Protein AF-A0A6B3GGF2-F1 (afdb_monomer_lite)

Structure (mmCIF, N/CA/C/O backbone):
data_AF-A0A6B3GGF2-F1
#
_entry.id   AF-A0A6B3GGF2-F1
#
loop_
_atom_site.group_PDB
_atom_site.id
_atom_site.type_symbol
_atom_site.label_atom_id
_atom_site.label_alt_id
_atom_site.label_comp_id
_atom_site.label_asym_id
_atom_site.label_entity_id
_atom_site.label_seq_id
_atom_site.pdbx_PDB_ins_code
_atom_site.Cartn_x
_atom_site.Cartn_y
_atom_site.Cartn_z
_atom_site.occupancy
_at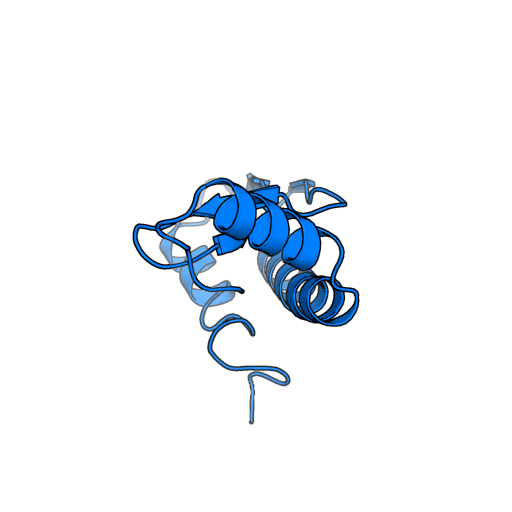om_site.B_iso_or_equiv
_atom_site.auth_seq_id
_atom_site.auth_comp_id
_atom_site.auth_asym_id
_atom_site.auth_atom_id
_atom_site.pdbx_PDB_model_num
ATOM 1 N N . SER A 1 1 ? 5.460 -5.478 -9.719 1.00 94.94 1 SER A N 1
ATOM 2 C CA . SER A 1 1 ? 6.776 -4.780 -9.595 1.00 94.94 1 SER A CA 1
ATOM 3 C C . SER A 1 1 ? 7.570 -4.914 -10.886 1.00 94.94 1 SER A C 1
ATOM 5 O O . SER A 1 1 ? 7.345 -5.877 -11.604 1.00 94.94 1 SER A O 1
ATOM 7 N N . THR A 1 2 ? 8.521 -4.018 -11.182 1.00 97.50 2 THR A N 1
ATOM 8 C CA . THR A 1 2 ? 9.362 -4.105 -12.402 1.00 97.50 2 THR A CA 1
ATOM 9 C C . THR A 1 2 ? 10.798 -3.616 -12.150 1.00 97.50 2 THR A C 1
ATOM 11 O O . THR A 1 2 ? 10.975 -2.721 -11.321 1.00 97.50 2 THR A O 1
ATOM 14 N N . PRO A 1 3 ? 11.841 -4.185 -12.788 1.00 97.94 3 PRO A N 1
ATOM 15 C CA . PRO A 1 3 ? 13.226 -3.771 -12.558 1.00 97.94 3 PRO A CA 1
ATOM 16 C C . PRO A 1 3 ? 13.548 -2.391 -13.137 1.00 97.94 3 PRO A C 1
ATOM 18 O O . PRO A 1 3 ? 13.105 -2.035 -14.234 1.00 97.94 3 PRO A O 1
ATOM 21 N N . ARG A 1 4 ? 14.404 -1.651 -12.426 1.00 98.06 4 ARG A N 1
ATOM 22 C CA . ARG A 1 4 ? 14.981 -0.383 -12.890 1.00 98.06 4 ARG A CA 1
ATOM 23 C C . ARG A 1 4 ? 15.826 -0.589 -14.150 1.00 98.06 4 ARG A C 1
ATOM 25 O O . ARG A 1 4 ? 16.335 -1.683 -14.403 1.00 98.06 4 ARG A O 1
ATOM 32 N N . SER A 1 5 ? 15.996 0.476 -14.925 1.00 98.00 5 SER A N 1
ATOM 33 C CA . SER A 1 5 ? 16.922 0.527 -16.062 1.00 98.00 5 SER A CA 1
ATOM 34 C C . SER A 1 5 ? 17.959 1.637 -15.878 1.00 98.00 5 SER A C 1
ATOM 36 O O . SER A 1 5 ? 17.677 2.663 -15.261 1.00 98.00 5 SER A O 1
ATOM 38 N N . ALA A 1 6 ? 19.163 1.429 -16.419 1.00 97.12 6 ALA A N 1
ATOM 39 C CA . ALA A 1 6 ? 20.180 2.476 -16.523 1.00 97.12 6 ALA A CA 1
ATOM 40 C C . ALA A 1 6 ? 19.850 3.486 -17.638 1.00 97.12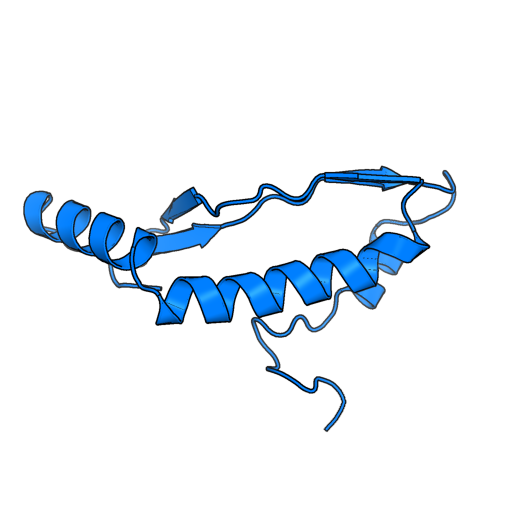 6 ALA A C 1
ATOM 42 O O . ALA A 1 6 ? 20.243 4.647 -17.552 1.00 97.12 6 ALA A O 1
ATOM 43 N N . ASP A 1 7 ? 19.102 3.056 -18.660 1.00 98.19 7 ASP A N 1
ATOM 44 C CA . ASP A 1 7 ? 18.492 3.968 -19.625 1.00 98.19 7 ASP A CA 1
ATOM 45 C C . ASP A 1 7 ? 17.247 4.605 -18.999 1.00 98.19 7 ASP A C 1
ATOM 47 O O . ASP A 1 7 ? 16.272 3.914 -18.695 1.00 98.19 7 ASP A O 1
ATOM 51 N N . LEU A 1 8 ? 17.281 5.930 -18.838 1.00 97.38 8 LEU A N 1
ATOM 52 C CA . LEU A 1 8 ? 16.201 6.713 -18.246 1.00 97.38 8 LEU A CA 1
ATOM 53 C C . LEU A 1 8 ? 14.888 6.581 -19.027 1.00 97.38 8 LEU A C 1
ATOM 55 O O . LEU A 1 8 ? 13.823 6.520 -18.414 1.00 97.38 8 LEU A O 1
ATOM 59 N N . ALA A 1 9 ? 14.945 6.529 -20.360 1.00 98.31 9 ALA A N 1
ATOM 60 C CA . ALA A 1 9 ? 13.737 6.436 -21.172 1.00 98.31 9 ALA A CA 1
A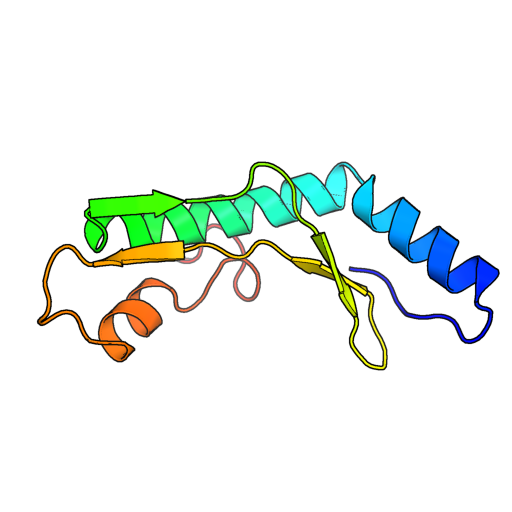TOM 61 C C . ALA A 1 9 ? 13.039 5.088 -20.948 1.00 98.31 9 ALA A C 1
ATOM 63 O O . ALA A 1 9 ? 11.824 5.032 -20.761 1.00 98.31 9 ALA A O 1
ATOM 64 N N . GLU A 1 10 ? 13.813 4.005 -20.912 1.00 98.31 10 GLU A N 1
ATOM 65 C CA . GLU A 1 10 ? 13.312 2.677 -20.566 1.00 98.31 10 GLU A CA 1
ATOM 66 C C . GLU A 1 10 ? 12.823 2.594 -19.117 1.00 98.31 10 GLU A C 1
ATOM 68 O O . GLU A 1 10 ? 11.774 2.012 -18.854 1.00 98.31 10 GLU A O 1
ATOM 73 N N . ASP A 1 11 ? 13.538 3.210 -18.176 1.00 98.19 11 ASP A N 1
ATOM 74 C CA . ASP A 1 11 ? 13.164 3.213 -16.761 1.00 98.19 11 ASP A CA 1
ATOM 75 C C . ASP A 1 11 ? 11.793 3.869 -16.536 1.00 98.19 11 ASP A C 1
ATOM 77 O O . ASP A 1 11 ? 10.947 3.322 -15.827 1.00 98.19 11 ASP A O 1
ATOM 81 N N . VAL A 1 12 ? 11.544 5.001 -17.203 1.00 98.00 12 VAL A N 1
ATOM 82 C CA . VAL A 1 12 ? 10.252 5.703 -17.169 1.00 98.00 12 VAL A CA 1
ATOM 83 C C . VAL A 1 12 ? 9.157 4.885 -17.853 1.00 98.00 12 VAL A C 1
ATOM 85 O O . VAL A 1 12 ? 8.067 4.757 -17.295 1.00 98.00 12 VAL A O 1
ATOM 88 N N . ARG A 1 13 ? 9.432 4.283 -19.022 1.00 98.44 13 ARG A N 1
ATOM 89 C CA . ARG A 1 13 ? 8.460 3.413 -19.712 1.00 98.44 13 ARG A CA 1
ATOM 90 C C . ARG A 1 13 ? 8.021 2.245 -18.834 1.00 98.44 13 ARG A C 1
ATOM 92 O O . ARG A 1 13 ? 6.826 1.968 -18.744 1.00 98.44 13 ARG A O 1
ATOM 99 N N . ARG A 1 14 ? 8.964 1.583 -18.158 1.00 98.38 14 ARG A N 1
ATOM 100 C CA . ARG A 1 14 ? 8.666 0.478 -17.234 1.00 98.38 14 ARG A CA 1
ATOM 101 C C . ARG A 1 14 ? 7.815 0.935 -16.061 1.00 98.38 14 ARG A C 1
ATOM 103 O O . ARG A 1 14 ? 6.850 0.256 -15.722 1.00 98.38 14 ARG A O 1
ATOM 110 N N . ALA A 1 15 ? 8.149 2.078 -15.467 1.00 97.69 15 ALA A N 1
ATOM 111 C CA . ALA A 1 15 ? 7.397 2.639 -14.352 1.00 97.69 15 ALA A CA 1
ATOM 112 C C . ALA A 1 15 ? 5.943 2.955 -14.754 1.00 97.69 15 ALA A C 1
ATOM 114 O O . ALA A 1 15 ? 5.015 2.533 -14.068 1.00 97.69 15 ALA A O 1
ATOM 115 N N . ALA A 1 16 ? 5.743 3.616 -15.901 1.00 97.88 16 ALA A N 1
ATOM 116 C CA . ALA A 1 16 ? 4.413 3.912 -16.438 1.00 97.88 16 ALA A CA 1
ATOM 117 C C . ALA A 1 16 ? 3.620 2.632 -16.748 1.00 97.88 16 ALA A C 1
ATOM 119 O O . ALA A 1 16 ? 2.477 2.495 -16.323 1.00 97.88 16 ALA A O 1
ATOM 120 N N . THR A 1 17 ? 4.264 1.649 -17.386 1.00 98.06 17 THR A N 1
ATOM 121 C CA . THR A 1 17 ? 3.648 0.344 -17.684 1.00 98.06 17 THR A CA 1
ATOM 122 C C . THR A 1 17 ? 3.206 -0.372 -16.406 1.00 98.06 17 THR A C 1
ATOM 124 O O . THR A 1 17 ? 2.122 -0.945 -16.365 1.00 98.06 17 THR A O 1
ATOM 127 N N . LEU A 1 18 ? 4.014 -0.324 -15.339 1.00 98.12 18 LEU A N 1
ATOM 128 C CA . LEU A 1 18 ? 3.644 -0.905 -14.048 1.00 98.12 18 LEU A CA 1
ATOM 129 C C . LEU A 1 18 ? 2.412 -0.212 -13.445 1.00 98.12 18 LEU A C 1
ATOM 131 O O . LEU A 1 18 ? 1.543 -0.892 -12.908 1.00 98.12 18 LEU A O 1
ATOM 135 N N . LEU A 1 19 ? 2.330 1.118 -13.537 1.00 97.38 19 LEU A N 1
ATOM 136 C CA . LEU A 1 19 ? 1.214 1.896 -12.989 1.00 97.38 19 LEU A CA 1
ATOM 137 C C . LEU A 1 19 ? -0.113 1.659 -13.729 1.00 97.38 19 LEU A C 1
ATOM 139 O O . LEU A 1 19 ? -1.176 1.886 -13.155 1.00 97.38 19 LEU A O 1
ATOM 143 N N . GLU A 1 20 ? -0.053 1.185 -14.973 1.00 97.38 20 GLU A N 1
ATOM 144 C CA . GLU A 1 20 ? -1.217 0.879 -15.816 1.00 97.38 20 GLU A CA 1
ATOM 145 C C . GLU A 1 20 ? -1.507 -0.628 -15.938 1.00 97.38 20 GLU A C 1
ATOM 147 O O . GLU A 1 20 ? -2.539 -1.023 -16.484 1.00 97.38 20 GLU A O 1
ATOM 152 N N . SER A 1 21 ? -0.627 -1.489 -15.416 1.00 98.00 21 SER A N 1
ATOM 153 C CA . SER A 1 21 ? -0.781 -2.944 -15.478 1.00 98.00 21 SER A CA 1
ATOM 154 C C . SER A 1 21 ? -2.003 -3.394 -14.680 1.00 98.00 21 SER A C 1
ATOM 156 O O . SER A 1 21 ? -1.984 -3.426 -13.452 1.00 98.00 21 SER A O 1
ATOM 158 N N . VAL A 1 22 ? -3.064 -3.808 -15.381 1.00 97.62 22 VAL A N 1
ATOM 159 C CA . VAL A 1 22 ? -4.301 -4.332 -14.769 1.00 97.62 22 VAL A CA 1
ATOM 160 C C . VAL A 1 22 ? -4.005 -5.479 -13.801 1.00 97.62 22 VAL A C 1
ATOM 162 O O . VAL A 1 22 ? -4.595 -5.547 -12.726 1.00 97.62 22 VAL A O 1
ATOM 165 N N . LYS A 1 23 ? -3.060 -6.353 -14.161 1.00 96.94 23 LYS A N 1
ATOM 166 C CA . LYS A 1 23 ? -2.649 -7.488 -13.333 1.00 96.94 23 LYS A CA 1
ATOM 167 C C . LYS A 1 23 ? -1.993 -7.021 -12.032 1.00 96.94 23 LYS A C 1
ATOM 169 O O . LYS A 1 23 ? -2.448 -7.405 -10.961 1.00 96.94 23 LYS A O 1
ATOM 174 N N . ASP A 1 24 ? -0.959 -6.180 -12.118 1.00 97.38 24 ASP A N 1
ATOM 175 C CA . ASP A 1 24 ? -0.245 -5.697 -10.927 1.00 97.38 24 ASP A CA 1
ATOM 176 C C . ASP A 1 24 ? -1.146 -4.811 -10.051 1.00 97.38 24 ASP A C 1
ATOM 178 O O . ASP A 1 24 ? -1.069 -4.888 -8.829 1.00 97.38 24 ASP A O 1
ATOM 182 N N . LEU A 1 25 ? -2.026 -4.001 -10.652 1.00 97.62 25 LEU A N 1
ATOM 183 C CA . LEU A 1 25 ? -3.007 -3.193 -9.922 1.00 97.62 25 LEU A CA 1
ATOM 184 C C . LEU A 1 25 ? -4.009 -4.065 -9.160 1.00 97.62 25 LEU A C 1
ATOM 186 O O . LEU A 1 25 ? -4.327 -3.755 -8.015 1.00 97.62 25 LEU A O 1
ATOM 190 N N . HIS A 1 26 ? -4.492 -5.150 -9.772 1.00 95.94 26 HIS A N 1
ATOM 191 C CA . HIS A 1 26 ? -5.394 -6.089 -9.110 1.00 95.94 26 HIS A CA 1
ATOM 192 C C . HIS A 1 26 ? -4.698 -6.823 -7.958 1.00 95.94 26 HIS A C 1
ATOM 194 O O . HIS A 1 26 ? -5.221 -6.851 -6.847 1.00 95.94 26 HIS A O 1
ATOM 200 N N . GLU A 1 27 ? -3.495 -7.355 -8.195 1.00 95.12 27 GLU A N 1
ATOM 201 C CA . GLU A 1 27 ? -2.686 -8.008 -7.157 1.00 95.12 27 GLU A CA 1
ATOM 202 C C . GLU A 1 27 ? -2.403 -7.049 -5.985 1.00 95.12 27 GLU A C 1
ATOM 204 O O . GLU A 1 27 ? -2.543 -7.423 -4.822 1.00 95.12 27 GLU A O 1
ATOM 209 N N . HIS A 1 28 ? -2.074 -5.787 -6.277 1.00 96.62 28 HIS A N 1
ATOM 210 C CA . HIS A 1 28 ? -1.861 -4.752 -5.264 1.00 96.62 28 HIS A CA 1
ATOM 211 C C . HIS A 1 28 ? -3.139 -4.417 -4.485 1.00 96.62 28 HIS A C 1
ATOM 213 O O . HIS A 1 28 ? -3.084 -4.260 -3.267 1.00 96.62 28 HIS A O 1
ATOM 219 N N . ALA A 1 29 ? -4.292 -4.336 -5.156 1.00 95.94 29 ALA A N 1
ATOM 220 C CA . ALA A 1 29 ? -5.576 -4.061 -4.509 1.00 95.94 29 ALA A CA 1
ATOM 221 C C . ALA A 1 29 ? -5.944 -5.141 -3.481 1.00 95.94 29 ALA A C 1
ATOM 223 O O . ALA A 1 29 ? -6.331 -4.801 -2.369 1.00 95.94 29 ALA A O 1
ATOM 224 N N . VAL A 1 30 ? -5.713 -6.422 -3.793 1.00 95.06 30 VAL A N 1
ATOM 225 C CA . VAL A 1 30 ? -5.945 -7.529 -2.845 1.00 95.06 30 VAL A CA 1
ATOM 226 C C . VAL A 1 30 ? -5.115 -7.361 -1.566 1.00 95.06 30 VAL A C 1
ATOM 228 O O . VAL A 1 30 ? -5.614 -7.576 -0.461 1.00 95.06 30 VAL A O 1
ATOM 231 N N . VAL A 1 31 ? -3.854 -6.930 -1.689 1.00 95.75 31 VAL A N 1
ATOM 232 C CA . VAL A 1 31 ? -2.999 -6.644 -0.525 1.00 95.75 31 VAL A CA 1
ATOM 233 C C . VAL A 1 31 ? -3.553 -5.474 0.287 1.00 95.75 31 VAL A C 1
ATOM 235 O O . VAL A 1 31 ? -3.623 -5.557 1.513 1.00 95.75 31 VAL A O 1
ATOM 238 N N . VAL A 1 32 ? -3.936 -4.384 -0.381 1.00 96.94 32 VAL A N 1
ATOM 239 C CA . VAL A 1 32 ? -4.478 -3.184 0.274 1.00 96.94 32 VAL A CA 1
ATOM 240 C C . VAL A 1 32 ? -5.780 -3.497 1.009 1.00 96.94 32 VAL A C 1
ATOM 242 O O . VAL A 1 32 ? -5.947 -3.058 2.146 1.00 96.94 32 VAL A O 1
ATOM 245 N N . ASP A 1 33 ? -6.658 -4.301 0.414 1.00 95.00 33 ASP A N 1
ATOM 246 C CA . ASP A 1 33 ? -7.916 -4.723 1.028 1.00 95.00 33 ASP A CA 1
ATOM 247 C C . ASP A 1 33 ? -7.673 -5.554 2.291 1.00 95.00 33 ASP A C 1
ATOM 249 O O . ASP A 1 33 ? -8.319 -5.325 3.315 1.00 95.00 33 ASP A O 1
ATOM 253 N N . ALA A 1 34 ? -6.696 -6.465 2.269 1.00 94.69 34 ALA A N 1
ATOM 254 C CA . ALA A 1 34 ? -6.318 -7.234 3.452 1.00 94.69 34 ALA A CA 1
ATOM 255 C C . ALA A 1 34 ? -5.756 -6.338 4.572 1.00 94.69 34 ALA A C 1
ATOM 257 O O . ALA A 1 34 ? -6.124 -6.501 5.735 1.00 94.69 34 ALA A O 1
ATOM 258 N N . VAL A 1 35 ? -4.915 -5.352 4.231 1.00 95.69 35 VAL A N 1
ATOM 259 C CA . VAL A 1 35 ? -4.404 -4.355 5.192 1.00 95.69 35 VAL A CA 1
ATOM 260 C C . VAL A 1 35 ? -5.549 -3.528 5.780 1.00 95.69 35 VAL A C 1
ATOM 262 O O . VAL A 1 35 ? -5.601 -3.322 6.992 1.00 95.69 35 VAL A O 1
ATOM 265 N N . HIS A 1 36 ? -6.489 -3.084 4.943 1.00 95.69 36 HIS A N 1
ATOM 266 C CA . HIS A 1 36 ? -7.670 -2.350 5.385 1.00 95.69 36 HIS A CA 1
ATOM 267 C C . HIS A 1 36 ? -8.508 -3.180 6.365 1.00 95.69 36 HIS A C 1
ATOM 269 O O . HIS A 1 36 ? -8.836 -2.703 7.450 1.00 95.69 36 HIS A O 1
ATOM 275 N N . GLN A 1 37 ? -8.819 -4.432 6.018 1.00 94.44 37 GLN A N 1
ATOM 276 C CA . GLN A 1 37 ? -9.606 -5.329 6.867 1.00 94.44 37 GLN A CA 1
ATOM 277 C C . GLN A 1 37 ? -8.924 -5.604 8.212 1.00 94.44 37 GLN A C 1
ATOM 279 O O . GLN A 1 37 ? -9.590 -5.550 9.245 1.00 94.44 37 GLN A O 1
ATOM 284 N N . ALA A 1 38 ? -7.608 -5.833 8.214 1.00 94.56 38 ALA A N 1
ATOM 285 C CA . ALA A 1 38 ? -6.841 -6.058 9.437 1.00 94.56 38 ALA A CA 1
ATOM 286 C C . ALA A 1 38 ? -6.858 -4.836 10.375 1.00 94.56 38 ALA A C 1
ATOM 288 O O . ALA A 1 38 ? -6.966 -4.989 11.589 1.00 94.56 38 ALA A O 1
ATOM 289 N N . LEU A 1 39 ? -6.791 -3.616 9.830 1.00 96.31 39 LEU A N 1
ATOM 290 C CA . LEU A 1 39 ? -6.749 -2.382 10.626 1.00 96.31 39 LEU A CA 1
ATOM 291 C C . LEU A 1 39 ? -8.131 -1.833 11.006 1.00 96.31 39 LEU A C 1
ATOM 293 O O . LEU A 1 39 ? -8.237 -1.088 11.981 1.00 96.31 39 LEU A O 1
ATOM 297 N N . ALA A 1 40 ? -9.195 -2.200 10.287 1.00 95.56 40 ALA A N 1
ATOM 298 C CA . ALA A 1 40 ? -10.541 -1.655 10.490 1.00 95.56 40 ALA A CA 1
ATOM 299 C C . ALA A 1 40 ? -11.067 -1.834 11.928 1.00 95.56 40 ALA A C 1
ATOM 301 O O . ALA A 1 40 ? -11.748 -0.953 12.453 1.00 95.56 40 ALA A O 1
ATOM 302 N N . ALA A 1 41 ? -10.722 -2.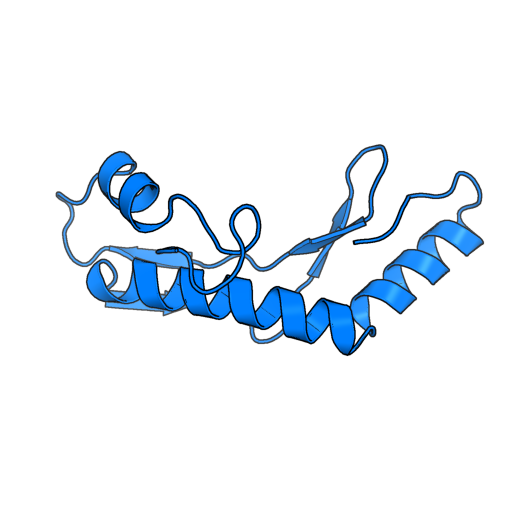938 12.599 1.00 93.75 41 ALA A N 1
ATOM 303 C CA . ALA A 1 41 ? -11.123 -3.178 13.988 1.00 93.75 41 ALA A CA 1
ATOM 304 C C . ALA A 1 41 ? -10.436 -2.225 14.988 1.00 93.75 41 ALA A C 1
ATOM 306 O O . ALA A 1 41 ? -11.013 -1.876 16.023 1.00 93.75 41 ALA A O 1
ATOM 307 N N . HIS A 1 42 ? -9.225 -1.767 14.665 1.00 96.50 42 HIS A N 1
ATOM 308 C CA . HIS A 1 42 ? -8.376 -0.965 15.548 1.00 96.50 42 HIS A CA 1
ATOM 309 C C . HIS A 1 42 ? -8.532 0.544 15.345 1.00 96.50 42 HIS A C 1
ATOM 311 O O . HIS A 1 42 ? -8.152 1.318 16.224 1.00 96.50 42 HIS A O 1
ATOM 317 N N . CYS A 1 43 ? -9.114 0.973 14.225 1.00 97.56 43 CYS A N 1
ATOM 318 C CA . CYS A 1 43 ? -9.242 2.382 13.870 1.00 97.56 43 CYS A CA 1
ATOM 319 C C . CYS A 1 43 ? -10.696 2.875 13.949 1.00 97.56 43 CYS A C 1
ATOM 321 O O . CYS A 1 43 ? -11.645 2.128 13.704 1.00 97.56 43 CYS A O 1
ATOM 323 N N . THR A 1 44 ? -10.887 4.146 14.307 1.00 97.31 44 THR A N 1
ATOM 324 C CA . THR A 1 44 ? -12.171 4.862 14.163 1.00 97.31 44 THR A CA 1
ATOM 325 C C . THR A 1 44 ? -12.343 5.435 12.765 1.00 97.31 44 THR A C 1
ATOM 327 O O . THR A 1 44 ? -13.461 5.481 12.260 1.00 97.31 44 THR A O 1
ATOM 330 N N . GLU A 1 45 ? -11.237 5.827 12.141 1.00 96.69 45 GLU A N 1
ATOM 331 C CA . GLU A 1 45 ? -11.167 6.319 10.771 1.00 96.69 45 GLU A CA 1
ATOM 332 C C . GLU A 1 45 ? -9.972 5.677 10.069 1.00 96.69 45 GLU A C 1
ATOM 334 O O . GLU A 1 45 ? -8.899 5.534 10.661 1.00 96.69 45 GLU A O 1
ATOM 339 N N . LEU A 1 46 ? -10.161 5.289 8.809 1.00 97.25 46 LEU A N 1
ATOM 340 C CA . LEU A 1 46 ? -9.122 4.704 7.975 1.00 97.25 46 LEU A CA 1
ATOM 341 C C . LEU A 1 46 ? -9.231 5.29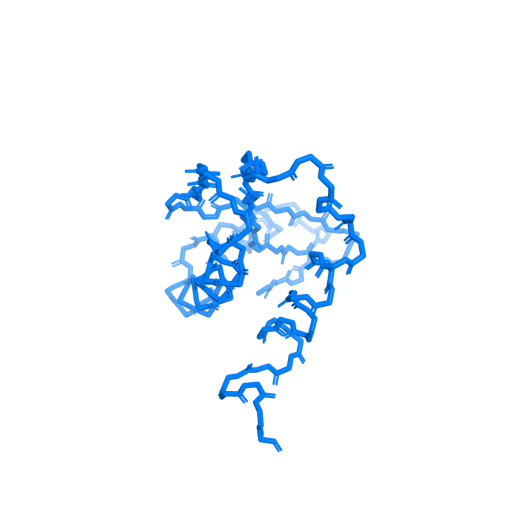2 6.566 1.00 97.25 46 LEU A C 1
ATOM 343 O O . LEU A 1 46 ? -10.270 5.202 5.919 1.00 97.25 46 LEU A O 1
ATOM 347 N N . THR A 1 47 ? -8.152 5.908 6.099 1.00 97.69 47 THR A N 1
ATOM 348 C CA . THR A 1 47 ? -8.029 6.472 4.757 1.00 97.69 47 THR A CA 1
ATOM 349 C C . THR A 1 47 ? -7.165 5.552 3.907 1.00 97.69 47 THR A C 1
ATOM 351 O O . THR A 1 47 ? -5.991 5.316 4.202 1.00 97.69 47 THR A O 1
ATOM 354 N N . VAL A 1 48 ? -7.751 5.058 2.817 1.00 96.75 48 VAL A N 1
ATOM 355 C CA . VAL A 1 48 ? -7.078 4.228 1.816 1.00 96.75 48 VAL A CA 1
ATOM 356 C C . VAL A 1 48 ? -7.183 4.929 0.460 1.00 96.75 48 VAL A C 1
ATOM 358 O O . VAL A 1 48 ? -8.287 5.067 -0.071 1.00 96.75 48 VAL A O 1
ATOM 361 N N . PRO A 1 49 ? -6.066 5.399 -0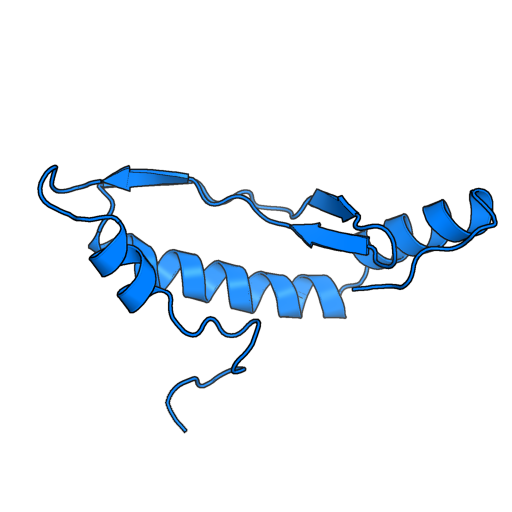.122 1.00 96.06 49 PRO A N 1
ATOM 362 C CA . PRO A 1 49 ? -6.074 5.984 -1.456 1.00 96.06 49 PRO A CA 1
ATOM 363 C C . PRO A 1 49 ? -6.615 5.012 -2.514 1.00 96.06 49 PRO A C 1
ATOM 365 O O . PRO A 1 49 ? -6.186 3.863 -2.588 1.00 96.06 49 PRO A O 1
ATOM 368 N N . ALA A 1 50 ? -7.502 5.500 -3.386 1.00 92.62 50 ALA A N 1
ATOM 369 C CA . ALA A 1 50 ? -8.134 4.689 -4.433 1.00 92.62 50 ALA A CA 1
ATOM 370 C C . ALA A 1 50 ? -7.165 4.212 -5.530 1.00 92.62 50 ALA A C 1
ATOM 372 O O . ALA A 1 50 ? -7.484 3.297 -6.288 1.00 92.62 50 ALA A O 1
ATOM 373 N N . ARG A 1 51 ? -5.997 4.851 -5.660 1.00 94.50 51 ARG A N 1
ATOM 374 C CA . ARG A 1 51 ? -4.952 4.450 -6.605 1.00 94.50 51 ARG A CA 1
ATOM 375 C C . ARG A 1 51 ? -3.594 4.383 -5.915 1.00 94.50 51 ARG A C 1
ATOM 377 O O . ARG A 1 51 ? -3.305 5.248 -5.083 1.00 94.50 51 ARG A O 1
ATOM 384 N N . PRO A 1 52 ? -2.751 3.403 -6.279 1.00 97.69 52 PRO A N 1
ATOM 385 C CA . PRO A 1 52 ? -1.381 3.361 -5.809 1.00 97.69 52 PRO A CA 1
ATOM 386 C C . PRO A 1 52 ? -0.532 4.448 -6.473 1.00 97.69 52 PRO A C 1
ATOM 388 O O . PRO A 1 52 ? -0.882 5.035 -7.497 1.00 97.69 52 PRO A O 1
ATOM 391 N N . THR A 1 53 ? 0.633 4.663 -5.885 1.00 97.62 53 THR A N 1
ATOM 392 C CA . THR A 1 53 ? 1.713 5.504 -6.400 1.00 97.62 53 THR A CA 1
ATOM 393 C C . THR A 1 53 ? 2.928 4.649 -6.737 1.00 97.62 53 THR A C 1
ATOM 395 O O . THR A 1 53 ? 3.027 3.499 -6.309 1.00 97.62 53 THR A O 1
ATOM 398 N N . LEU A 1 54 ? 3.866 5.203 -7.505 1.00 97.94 54 LEU A N 1
ATOM 399 C CA . LEU A 1 54 ? 5.143 4.552 -7.776 1.00 97.94 54 LEU A CA 1
ATOM 400 C C . LEU A 1 54 ? 6.178 4.948 -6.727 1.00 97.94 54 LEU A C 1
ATOM 402 O O . LEU A 1 54 ? 6.439 6.131 -6.512 1.00 97.94 54 LEU A O 1
ATOM 406 N N . ILE A 1 55 ? 6.834 3.947 -6.150 1.00 97.88 55 ILE A N 1
ATOM 407 C CA . ILE A 1 55 ? 8.071 4.125 -5.388 1.00 97.88 55 ILE A CA 1
ATOM 408 C C . ILE A 1 55 ? 9.188 3.319 -6.038 1.00 97.88 55 ILE A C 1
ATOM 410 O O . ILE A 1 55 ? 8.943 2.339 -6.746 1.00 97.88 55 ILE A O 1
ATOM 414 N N . ARG A 1 56 ? 10.432 3.718 -5.778 1.00 96.06 56 ARG A N 1
ATOM 415 C CA . ARG A 1 56 ? 11.610 3.014 -6.281 1.00 96.06 56 ARG A CA 1
ATOM 416 C C . ARG A 1 56 ? 12.592 2.691 -5.178 1.00 96.06 56 ARG A C 1
ATOM 418 O O . ARG A 1 56 ? 12.804 3.485 -4.265 1.00 96.06 56 ARG A O 1
ATOM 425 N N . THR A 1 57 ? 13.257 1.564 -5.351 1.00 95.88 57 THR A N 1
ATOM 426 C CA . THR A 1 57 ? 14.522 1.250 -4.697 1.00 95.88 57 THR A CA 1
ATOM 427 C C . THR A 1 57 ? 15.665 1.443 -5.701 1.00 95.88 57 THR A C 1
ATOM 429 O O . THR A 1 57 ? 15.471 1.939 -6.820 1.00 95.88 57 THR A O 1
ATOM 432 N N . ALA A 1 58 ? 16.881 1.048 -5.316 1.00 95.81 58 ALA A N 1
ATOM 433 C CA . ALA A 1 58 ? 18.018 1.031 -6.232 1.00 95.81 58 ALA A CA 1
ATOM 434 C C . ALA A 1 58 ? 17.772 0.122 -7.451 1.00 95.81 58 ALA A C 1
ATOM 436 O O . ALA A 1 58 ? 18.237 0.434 -8.544 1.00 95.81 58 ALA A O 1
ATOM 437 N N . THR A 1 59 ? 17.016 -0.966 -7.279 1.00 96.56 59 THR A N 1
ATOM 438 C CA . THR A 1 59 ? 16.891 -2.034 -8.282 1.00 96.56 59 THR A CA 1
ATOM 439 C C . THR A 1 59 ? 15.486 -2.204 -8.846 1.00 96.56 59 THR A C 1
ATOM 441 O O . THR A 1 59 ? 15.355 -2.734 -9.946 1.00 96.56 59 THR A O 1
ATOM 444 N N . MET A 1 60 ? 14.438 -1.730 -8.162 1.00 98.19 60 MET A N 1
ATOM 445 C CA . MET A 1 60 ? 13.046 -2.004 -8.544 1.00 98.19 60 MET A CA 1
ATOM 446 C C . MET A 1 60 ? 12.135 -0.770 -8.487 1.00 98.19 60 MET A C 1
ATOM 448 O O . MET A 1 60 ? 12.344 0.141 -7.686 1.00 98.19 60 MET A O 1
ATOM 452 N N . TRP A 1 61 ? 11.087 -0.790 -9.310 1.00 98.50 61 TRP A N 1
ATOM 453 C CA . TRP A 1 61 ? 9.857 -0.010 -9.167 1.00 98.50 61 TRP A CA 1
ATOM 454 C C . TRP A 1 61 ? 8.761 -0.857 -8.511 1.00 98.50 61 TRP A C 1
ATOM 456 O O . TRP A 1 61 ? 8.575 -2.034 -8.855 1.00 98.50 61 TRP A O 1
ATOM 466 N N . HIS A 1 62 ? 7.995 -0.229 -7.621 1.00 98.12 62 HIS A N 1
ATOM 467 C CA . HIS A 1 62 ? 6.881 -0.838 -6.898 1.00 98.12 62 HIS A CA 1
ATOM 468 C C . HIS A 1 62 ? 5.646 0.059 -6.917 1.00 98.12 62 HIS A C 1
ATOM 470 O O . HIS A 1 62 ? 5.759 1.286 -6.877 1.00 98.12 62 HIS A O 1
ATOM 476 N N . LEU A 1 63 ? 4.476 -0.579 -6.918 1.00 98.25 63 LEU A N 1
ATOM 477 C CA . LEU A 1 63 ? 3.223 0.065 -6.544 1.00 98.25 63 LEU A CA 1
ATOM 478 C C . LEU A 1 63 ? 3.180 0.197 -5.019 1.00 98.25 63 LEU A C 1
ATOM 480 O O . LEU A 1 63 ? 3.578 -0.718 -4.300 1.00 98.25 63 LEU A O 1
ATOM 484 N N . SER A 1 64 ? 2.729 1.346 -4.532 1.00 97.69 64 SER A N 1
ATOM 485 C CA . SER A 1 64 ? 2.669 1.664 -3.108 1.00 97.69 64 SER A CA 1
ATOM 486 C C . SER A 1 64 ? 1.391 2.417 -2.773 1.00 97.69 64 SER A C 1
ATOM 488 O O . SER A 1 64 ? 1.052 3.406 -3.427 1.00 97.69 64 SER A O 1
ATOM 490 N N . THR A 1 65 ? 0.714 1.974 -1.718 1.00 97.94 65 THR A N 1
ATOM 491 C CA . THR A 1 65 ? -0.432 2.668 -1.128 1.00 97.94 65 THR A CA 1
ATOM 492 C C . THR A 1 65 ? -0.138 2.896 0.344 1.00 97.94 65 THR A C 1
ATOM 494 O O . THR A 1 65 ? 0.061 1.941 1.092 1.00 97.94 65 THR A O 1
ATOM 497 N N . THR A 1 66 ? -0.134 4.157 0.764 1.00 97.31 66 THR A N 1
ATOM 498 C CA . THR A 1 66 ? -0.036 4.511 2.181 1.00 97.31 66 THR A CA 1
ATOM 499 C C . THR A 1 66 ? -1.433 4.501 2.787 1.00 97.31 66 THR A C 1
ATOM 501 O O . THR A 1 66 ? -2.265 5.327 2.418 1.00 97.31 66 THR A O 1
ATOM 504 N N . VAL A 1 67 ? -1.681 3.573 3.710 1.00 96.38 67 VAL A N 1
ATOM 505 C CA . VAL A 1 67 ? -2.909 3.526 4.513 1.00 96.38 67 VAL A CA 1
ATOM 506 C C . VAL A 1 67 ? -2.668 4.288 5.812 1.00 96.38 67 VAL A C 1
ATOM 508 O O . VAL A 1 67 ? -1.689 4.024 6.510 1.00 96.38 67 VAL A O 1
ATOM 511 N N . THR A 1 68 ? -3.542 5.237 6.135 1.00 97.44 68 THR A N 1
ATOM 512 C CA . THR A 1 68 ? -3.469 6.032 7.370 1.00 97.44 68 THR A CA 1
ATOM 513 C C . THR A 1 68 ? -4.760 5.895 8.159 1.00 97.44 68 THR A C 1
ATOM 515 O O . THR A 1 68 ? -5.827 5.732 7.576 1.00 97.44 68 THR A O 1
ATOM 518 N N . GLY A 1 69 ? -4.694 5.965 9.487 1.00 96.56 69 GLY A N 1
ATOM 519 C CA . GLY A 1 69 ? -5.888 5.882 10.322 1.00 96.56 69 GLY A CA 1
ATOM 520 C C . GLY A 1 69 ? -5.692 6.440 11.720 1.00 96.56 69 GLY A C 1
ATOM 521 O O . GLY A 1 69 ? -4.564 6.656 12.168 1.00 96.56 69 GLY A O 1
ATOM 522 N N . THR A 1 70 ? -6.809 6.667 12.401 1.00 98.00 70 THR A N 1
ATOM 523 C CA . THR A 1 70 ? -6.855 7.119 13.794 1.00 98.00 70 THR A CA 1
ATOM 524 C C . THR A 1 70 ? -7.249 5.953 14.683 1.00 98.00 70 THR A C 1
ATOM 526 O O . THR A 1 70 ? -8.279 5.320 14.454 1.00 98.00 70 THR A O 1
ATOM 529 N N . LEU A 1 71 ? -6.431 5.666 15.699 1.00 97.75 71 LEU A N 1
ATOM 530 C CA . LEU A 1 71 ? -6.688 4.567 16.623 1.00 97.75 71 LEU A CA 1
ATOM 531 C C . LEU A 1 71 ? -7.967 4.801 17.423 1.00 97.75 71 LEU A C 1
ATOM 533 O O . LEU A 1 71 ? -8.248 5.904 17.888 1.00 97.75 71 LEU A O 1
ATOM 537 N N . ARG A 1 72 ? -8.718 3.719 17.616 1.00 96.62 72 ARG A N 1
ATOM 538 C CA . ARG A 1 72 ? -9.910 3.694 18.461 1.00 96.62 72 ARG A CA 1
ATOM 539 C C . ARG A 1 72 ? -9.568 3.792 19.940 1.00 96.62 72 ARG A C 1
ATOM 541 O O . ARG A 1 72 ? -10.306 4.430 20.684 1.00 96.62 72 ARG A O 1
ATOM 548 N N . SER A 1 73 ? -8.488 3.135 20.353 1.00 96.44 73 SER A N 1
ATOM 549 C CA . SER A 1 73 ? -7.997 3.150 21.727 1.00 96.44 73 SER A CA 1
ATOM 550 C C . SER A 1 73 ? -6.572 3.703 21.763 1.00 96.44 73 SER A C 1
ATOM 552 O O . SER A 1 73 ? -5.748 3.262 20.959 1.00 96.44 73 SER A O 1
ATOM 554 N N . PRO A 1 74 ? -6.250 4.622 22.690 1.00 94.44 74 PRO A N 1
ATOM 555 C CA . PRO A 1 74 ? -4.875 5.073 22.896 1.00 94.44 74 PRO A CA 1
ATOM 556 C C . PRO A 1 74 ? -3.962 3.963 23.439 1.00 94.44 74 PRO A C 1
ATOM 558 O O . PRO A 1 74 ? -2.746 4.080 23.324 1.00 94.44 74 PRO A O 1
ATOM 561 N N . ASP A 1 75 ? -4.535 2.890 23.994 1.00 96.56 75 ASP A N 1
ATOM 562 C CA . ASP A 1 75 ? -3.779 1.765 24.552 1.00 96.56 75 ASP A CA 1
ATOM 563 C C . ASP A 1 75 ? -3.304 0.776 23.477 1.00 96.56 75 ASP A C 1
ATOM 565 O O . ASP A 1 75 ? -2.460 -0.073 23.757 1.00 96.56 75 ASP A O 1
ATOM 569 N N . THR A 1 76 ? -3.830 0.870 22.247 1.00 96.88 76 THR A N 1
ATOM 570 C CA . THR A 1 76 ? -3.412 -0.006 21.147 1.00 96.88 76 THR A CA 1
ATOM 571 C C . THR A 1 76 ? -1.954 0.260 20.791 1.00 96.88 76 THR A C 1
ATOM 573 O O . THR A 1 76 ? -1.586 1.341 20.326 1.00 96.88 76 THR A O 1
ATOM 576 N N . SER A 1 77 ? -1.116 -0.752 20.984 1.00 96.94 77 SER A N 1
ATOM 577 C CA . SER A 1 77 ? 0.319 -0.654 20.746 1.00 96.94 77 SER A CA 1
ATOM 578 C C . SER A 1 77 ? 0.678 -0.878 19.275 1.00 96.94 77 SER A C 1
ATOM 580 O O . SER A 1 77 ? -0.016 -1.565 18.524 1.00 96.94 77 SER A O 1
ATOM 582 N N . ALA A 1 78 ? 1.842 -0.368 18.862 1.00 96.25 78 ALA A N 1
ATOM 583 C CA . ALA A 1 78 ? 2.377 -0.633 17.526 1.00 96.25 78 ALA A CA 1
ATOM 584 C C . ALA A 1 78 ? 2.616 -2.134 17.267 1.00 96.25 78 ALA A C 1
ATOM 586 O O . ALA A 1 78 ? 2.476 -2.593 16.135 1.00 96.25 78 ALA A O 1
ATOM 587 N N . LEU A 1 79 ? 2.959 -2.904 18.308 1.00 96.56 79 LEU A N 1
ATOM 588 C CA . LEU A 1 79 ? 3.198 -4.342 18.188 1.00 96.56 79 LEU A CA 1
ATOM 589 C C . LEU A 1 79 ? 1.902 -5.115 17.922 1.00 96.56 79 LEU A C 1
ATOM 591 O O . LEU A 1 79 ? 1.899 -6.008 17.081 1.00 96.56 79 LEU A O 1
ATOM 595 N N . GLU A 1 80 ? 0.803 -4.757 18.587 1.00 95.81 80 GLU A N 1
ATOM 596 C CA . GLU A 1 80 ? -0.510 -5.367 18.332 1.00 95.81 80 GLU A CA 1
ATOM 597 C C . GLU A 1 80 ? -0.947 -5.160 16.879 1.00 95.81 80 GLU A C 1
ATOM 599 O O . GLU A 1 80 ? -1.362 -6.111 16.219 1.00 95.81 80 GLU A O 1
ATOM 604 N N . LEU A 1 81 ? -0.772 -3.946 16.346 1.00 96.50 81 LEU A N 1
ATOM 605 C CA . LEU A 1 81 ? -1.066 -3.649 14.940 1.00 96.50 81 LEU A CA 1
ATOM 606 C C . LEU A 1 81 ? -0.159 -4.438 13.988 1.00 96.50 81 LEU A C 1
ATOM 608 O O . LEU A 1 81 ? -0.623 -4.950 12.971 1.00 96.50 81 LEU A O 1
ATOM 612 N N . ALA A 1 82 ? 1.131 -4.560 14.314 1.00 95.50 82 ALA A N 1
ATOM 613 C CA . ALA A 1 82 ? 2.070 -5.335 13.512 1.00 95.50 82 ALA A CA 1
ATOM 614 C C . ALA A 1 82 ? 1.691 -6.824 13.469 1.00 95.50 82 ALA A C 1
ATOM 616 O O . ALA A 1 82 ? 1.755 -7.429 12.403 1.00 95.50 82 ALA A O 1
ATOM 617 N N . LEU A 1 83 ? 1.253 -7.400 14.594 1.00 93.81 83 LEU A N 1
ATOM 618 C CA . LEU A 1 83 ? 0.776 -8.784 14.662 1.00 93.81 83 LEU A CA 1
ATOM 619 C C . LEU A 1 83 ? -0.528 -8.985 13.885 1.00 93.81 83 LEU A C 1
ATOM 621 O O . LEU A 1 83 ? -0.669 -9.999 13.212 1.00 93.81 83 LEU A O 1
ATOM 625 N N . ALA A 1 84 ? -1.448 -8.017 13.917 1.00 92.56 84 ALA A N 1
ATOM 626 C CA . ALA A 1 84 ? -2.675 -8.068 13.119 1.00 92.56 84 ALA A CA 1
ATOM 627 C C . ALA A 1 84 ? -2.399 -8.029 11.604 1.00 92.56 84 ALA A C 1
ATOM 629 O O . ALA A 1 84 ? -3.139 -8.616 10.818 1.00 92.56 84 ALA A O 1
ATOM 630 N N . LEU A 1 85 ? -1.327 -7.346 11.189 1.00 93.62 85 LEU A N 1
ATOM 631 C CA . LEU A 1 85 ? -0.915 -7.237 9.788 1.00 93.62 85 LEU A CA 1
ATOM 632 C C . LEU A 1 85 ? -0.027 -8.391 9.314 1.00 93.62 85 LEU A C 1
ATOM 634 O O . LEU A 1 85 ? 0.143 -8.565 8.107 1.00 93.62 85 LEU A O 1
ATOM 638 N N . HIS A 1 86 ? 0.602 -9.135 10.222 1.00 91.19 86 HIS A N 1
ATOM 639 C CA . HIS A 1 86 ? 1.645 -10.084 9.860 1.00 91.19 86 HIS A CA 1
ATOM 640 C C . HIS A 1 86 ? 1.126 -11.531 9.748 1.00 91.19 86 HIS A C 1
ATOM 642 O O . HIS A 1 86 ? 0.565 -12.042 10.716 1.00 91.19 86 HIS A O 1
ATOM 648 N N . PRO A 1 87 ? 1.409 -12.245 8.639 1.00 90.19 87 PRO A N 1
ATOM 649 C CA . PRO A 1 87 ? 1.971 -11.754 7.380 1.00 90.19 87 PRO A CA 1
ATOM 650 C C . PRO A 1 87 ? 0.888 -11.179 6.451 1.00 90.19 87 PRO A C 1
ATOM 652 O O . PRO A 1 87 ? -0.230 -11.685 6.380 1.00 90.19 87 PRO A O 1
ATOM 655 N N . THR A 1 88 ? 1.237 -10.164 5.660 1.00 88.94 88 THR A N 1
ATOM 656 C CA . THR A 1 88 ? 0.329 -9.664 4.620 1.00 88.94 88 THR A CA 1
ATOM 657 C C . THR A 1 88 ? 0.352 -10.580 3.387 1.00 88.94 88 THR A C 1
ATOM 659 O O . THR A 1 88 ? 1.354 -11.266 3.134 1.00 88.94 88 THR A O 1
ATOM 662 N N . PRO A 1 89 ? -0.694 -10.545 2.537 1.00 87.81 89 PRO A N 1
ATOM 663 C CA . PRO A 1 89 ? -0.696 -11.282 1.274 1.00 87.81 89 PRO A CA 1
ATOM 664 C C . PRO A 1 89 ? 0.461 -10.946 0.331 1.00 87.81 89 PRO A C 1
ATOM 666 O O . PRO A 1 89 ? 0.824 -11.772 -0.499 1.00 87.81 89 PRO A O 1
ATOM 669 N N . ALA A 1 90 ? 1.092 -9.777 0.487 1.00 82.88 90 ALA A N 1
ATOM 670 C CA . ALA A 1 90 ? 2.258 -9.393 -0.307 1.00 82.88 90 ALA A CA 1
ATOM 671 C C . ALA A 1 90 ? 3.442 -10.363 -0.156 1.00 82.88 90 ALA A C 1
ATOM 673 O O . ALA A 1 90 ? 4.265 -10.459 -1.064 1.00 82.88 90 ALA A O 1
ATOM 674 N N . VAL A 1 91 ? 3.540 -11.058 0.982 1.00 84.31 91 VAL A N 1
ATOM 675 C CA . VAL A 1 91 ? 4.607 -12.033 1.258 1.00 84.31 91 VAL A CA 1
ATOM 676 C C . VAL A 1 91 ? 4.096 -13.468 1.399 1.00 84.31 91 VAL A C 1
ATOM 678 O O . VAL A 1 91 ? 4.839 -14.388 1.078 1.00 84.31 91 VAL A O 1
ATOM 681 N N . CYS A 1 92 ? 2.853 -13.673 1.854 1.00 77.88 92 CYS A N 1
ATOM 682 C CA . CYS A 1 92 ? 2.306 -15.009 2.139 1.00 77.88 92 CYS A CA 1
ATOM 683 C C . CYS A 1 92 ? 1.223 -15.479 1.146 1.00 77.88 92 CYS A C 1
ATOM 685 O O . CYS A 1 92 ? 0.888 -16.660 1.125 1.00 77.88 92 CYS A O 1
ATOM 687 N N . GLY A 1 93 ? 0.676 -14.588 0.312 1.00 77.25 93 GLY A N 1
ATOM 688 C CA . GLY A 1 93 ? -0.418 -14.904 -0.612 1.00 77.25 93 GLY A CA 1
ATOM 689 C C . GLY A 1 93 ? -1.812 -14.887 0.028 1.00 77.25 93 GLY A C 1
ATOM 690 O O . GLY A 1 93 ? -2.029 -14.328 1.101 1.00 77.25 93 GLY A O 1
ATOM 691 N N . THR A 1 94 ? -2.802 -15.441 -0.672 1.00 75.06 94 THR A N 1
ATOM 692 C CA . THR A 1 94 ? -4.199 -15.526 -0.216 1.00 75.06 94 THR A CA 1
ATOM 693 C C . THR A 1 94 ? -4.781 -16.884 -0.621 1.00 75.06 94 THR A C 1
ATOM 695 O O . THR A 1 94 ? -4.653 -17.242 -1.793 1.00 75.06 94 THR A O 1
ATOM 698 N N . PRO A 1 95 ? -5.448 -17.625 0.289 1.00 77.31 95 PRO A N 1
ATOM 699 C CA . PRO A 1 95 ? -5.674 -17.310 1.706 1.00 77.31 95 PRO A CA 1
ATOM 700 C C . PRO A 1 95 ? -4.405 -17.467 2.564 1.00 77.31 95 PRO A C 1
ATOM 702 O O . PRO A 1 95 ? -3.605 -18.361 2.340 1.00 77.31 95 PRO A O 1
ATOM 705 N N . THR A 1 96 ? -4.236 -16.616 3.578 1.00 72.06 96 THR A N 1
ATOM 706 C CA . THR A 1 96 ? -3.041 -16.599 4.449 1.00 72.06 96 THR A CA 1
ATOM 707 C C . THR A 1 96 ? -2.981 -17.769 5.451 1.00 72.06 96 THR A C 1
ATOM 709 O O . THR A 1 96 ? -1.948 -17.996 6.066 1.00 72.06 96 THR A O 1
ATOM 712 N N . GLN A 1 97 ? -4.085 -18.500 5.660 1.00 68.44 97 GLN A N 1
ATOM 713 C CA . GLN A 1 97 ? -4.228 -19.523 6.716 1.00 68.44 97 GLN A CA 1
ATOM 714 C C . GLN A 1 97 ? -3.988 -20.978 6.264 1.00 68.44 97 GLN A C 1
ATOM 716 O O . GLN A 1 97 ? -4.261 -21.894 7.038 1.00 68.44 97 GLN A O 1
ATOM 721 N N . THR A 1 98 ? -3.538 -21.208 5.031 1.00 45.12 98 THR A N 1
ATOM 722 C CA . THR A 1 98 ? -3.205 -22.554 4.524 1.00 45.12 98 THR A CA 1
ATOM 723 C C . THR A 1 98 ? -1.737 -22.869 4.729 1.00 45.12 98 THR A C 1
ATOM 725 O O . THR A 1 98 ? -1.448 -23.890 5.387 1.00 45.12 98 THR A O 1
#

Foldseek 3Di:
DFWADPPPVVRVVRLVCCQVPPVNFVLVVQLQVLLCVLCVVFFPDKDWDPGFDWDDDPIDIDTDIDIDGHGPDPPDDPVNSVVSPPPTCVPQNPPNPD

Sequence (98 aa):
STPRSADLAEDVRRAATLLESVKDLHEHAVVVDAVHQALAAHCTELTVPARPTLIRTATMWHLSTTVTGTLRSPDTSALELALALHPTPAVCGTPTQT

Secondary structure (DSSP, 8-state):
-EE--SSHHHHHHHHHHHHH-HHHHHHHHHHHHHHHHHHHTTEEEEE--SS-EEEE-SSEEEEE---EEEES-TT--HHHHHHHHSSPHHHH-SSTT-

pLDDT: mean 94.26, std 7.68, range [45.12, 98.5]

Radius of gyration: 15.77 Å; chains: 1; bounding box: 32×30×46 Å